Protein AF-A0A952X585-F1 (afdb_monomer_lite)

Secondary structure (DSSP, 8-state):
-----S-SSHHHHHHHSTTEEEEEPPPB-SSEEEPPEEEEE-S-HHHHHHHHHHHHHHHHTSEEEEEEE-TTT--EEEEEEEEE-HHHHHHHHTTPEEE-TTS-EEEE-

Foldseek 3Di:
DPDDDPAPDDVRVQVVVALDWDKAAFDDDLAATEDIDIDHHYPDPVSVVVVVVVVVVVVVQWDFKKWWADPVVRDIDIPRHDTGGPVNVVSVVVNHWYAYPVRTTIDHD

pLDDT: mean 90.07, std 7.2, range [60.31, 96.69]

Sequence (109 aa):
DEPTLPAHGMMQYCDKNPNSLHLSMGRLSEYEIQESHLSCRTGDARSLSTWRSTARLLRRQTGAGMIAAYPDTGHIGMARWQRYTPGAIAELRNGVRLIAISGAHMTPA

Structure (mmCIF, N/CA/C/O backbone):
data_AF-A0A952X585-F1
#
_entry.id   AF-A0A952X585-F1
#
loop_
_atom_site.group_PDB
_atom_site.id
_atom_site.type_symbol
_atom_site.label_atom_id
_atom_site.label_alt_id
_atom_site.label_comp_id
_atom_site.label_asym_id
_atom_site.label_entity_id
_atom_site.label_seq_id
_atom_site.pdbx_PDB_ins_code
_atom_site.Cartn_x
_atom_site.Cartn_y
_atom_site.Cartn_z
_atom_site.occupancy
_atom_site.B_iso_or_equiv
_atom_site.auth_seq_id
_atom_site.auth_comp_id
_atom_site.auth_asym_id
_atom_site.auth_atom_id
_atom_site.pdbx_PDB_model_num
ATOM 1 N N . ASP A 1 1 ? -19.894 -3.772 -22.885 1.00 63.25 1 ASP A N 1
ATOM 2 C CA . ASP A 1 1 ? -18.686 -4.614 -22.862 1.00 63.25 1 ASP A CA 1
ATOM 3 C C . ASP A 1 1 ? -17.699 -4.076 -21.853 1.00 63.25 1 ASP A C 1
ATOM 5 O O . ASP A 1 1 ? -17.320 -2.913 -21.932 1.00 63.25 1 ASP A O 1
ATOM 9 N N . GLU A 1 2 ? -17.360 -4.888 -20.856 1.00 60.31 2 GLU A N 1
ATOM 10 C CA . GLU A 1 2 ? -16.306 -4.556 -19.899 1.00 60.31 2 GLU A CA 1
ATOM 11 C C . GLU A 1 2 ? -14.950 -4.794 -20.587 1.00 60.31 2 GLU A C 1
ATOM 13 O O . GLU A 1 2 ? -14.770 -5.838 -21.221 1.00 60.31 2 GLU A O 1
ATOM 18 N N . PRO A 1 3 ? -14.008 -3.837 -20.553 1.00 69.31 3 PRO A N 1
ATOM 19 C CA . PRO A 1 3 ? -12.738 -3.989 -21.247 1.00 69.31 3 PRO A CA 1
ATOM 20 C C . PRO A 1 3 ? -11.940 -5.146 -20.640 1.00 69.31 3 PRO A C 1
ATOM 22 O O . PRO A 1 3 ? -11.461 -5.070 -19.509 1.00 69.31 3 PRO A O 1
ATOM 25 N N . THR A 1 4 ? -11.748 -6.217 -21.409 1.00 70.38 4 THR A N 1
ATOM 26 C CA . THR A 1 4 ? -10.821 -7.290 -21.045 1.00 70.38 4 THR A CA 1
ATOM 27 C C . THR A 1 4 ? -9.395 -6.768 -21.105 1.00 70.38 4 THR A C 1
ATOM 29 O O . THR A 1 4 ? -8.831 -6.568 -22.183 1.00 70.38 4 THR A O 1
ATOM 32 N N . LEU A 1 5 ? -8.796 -6.557 -19.934 1.00 67.06 5 LEU A N 1
ATOM 33 C CA . LEU A 1 5 ? -7.373 -6.267 -19.842 1.00 67.06 5 LEU A CA 1
ATOM 34 C C . LEU A 1 5 ? -6.577 -7.497 -20.310 1.00 67.06 5 LEU A C 1
ATOM 36 O O . LEU A 1 5 ? -6.868 -8.616 -19.889 1.00 67.06 5 LEU A O 1
ATOM 40 N N . PRO A 1 6 ? -5.529 -7.323 -21.136 1.00 74.19 6 PRO A N 1
ATOM 41 C CA . PRO A 1 6 ? -4.745 -8.437 -21.670 1.00 74.19 6 PRO A CA 1
ATOM 42 C C . PRO A 1 6 ? -3.896 -9.158 -20.608 1.00 74.19 6 PRO A C 1
ATOM 44 O O . PRO A 1 6 ? -3.157 -10.082 -20.949 1.00 74.19 6 PRO A O 1
ATOM 47 N N . ALA A 1 7 ? -3.939 -8.742 -19.341 1.00 79.94 7 ALA A N 1
ATOM 48 C CA . ALA A 1 7 ? -3.232 -9.367 -18.232 1.00 79.94 7 ALA A CA 1
ATOM 49 C C . ALA A 1 7 ? -4.222 -9.785 -17.133 1.00 79.94 7 ALA A C 1
ATOM 51 O O . ALA A 1 7 ? -5.032 -8.982 -16.685 1.00 79.94 7 ALA A O 1
ATOM 52 N N . HIS A 1 8 ? -4.097 -11.020 -16.655 1.00 79.69 8 HIS A N 1
ATOM 53 C CA . HIS A 1 8 ? -4.925 -11.645 -15.621 1.00 79.69 8 HIS A CA 1
ATOM 54 C C . HIS A 1 8 ? -4.502 -11.278 -14.185 1.00 79.69 8 HIS A C 1
ATOM 56 O O . HIS A 1 8 ? -5.030 -11.828 -13.224 1.00 79.69 8 HIS A O 1
ATOM 62 N N . GLY A 1 9 ? -3.527 -10.377 -14.013 1.00 77.00 9 GLY A N 1
ATOM 63 C CA . GLY A 1 9 ? -3.068 -9.919 -12.701 1.00 77.00 9 GLY A CA 1
ATOM 64 C C . GLY A 1 9 ? -1.776 -9.104 -12.758 1.00 77.00 9 GLY A C 1
ATOM 65 O O . GLY A 1 9 ? -1.125 -9.018 -13.801 1.00 77.00 9 GLY A O 1
ATOM 66 N N . MET A 1 10 ? -1.378 -8.532 -11.616 1.00 77.38 10 MET A N 1
ATOM 67 C CA . MET A 1 10 ? -0.242 -7.599 -11.522 1.00 77.38 10 MET A CA 1
ATOM 68 C C . MET A 1 10 ? 1.090 -8.218 -11.969 1.00 77.38 10 MET A C 1
ATOM 70 O O . MET A 1 10 ? 1.897 -7.559 -12.617 1.00 77.38 10 MET A O 1
ATOM 74 N N . MET A 1 11 ? 1.316 -9.501 -11.673 1.00 78.62 11 MET A N 1
ATOM 75 C CA . MET A 1 11 ? 2.542 -10.195 -12.085 1.00 78.62 11 MET A CA 1
ATOM 76 C C . MET A 1 11 ? 2.630 -10.333 -13.606 1.00 78.62 11 MET A C 1
ATOM 78 O O . MET A 1 11 ? 3.643 -9.964 -14.194 1.00 78.62 11 MET A O 1
ATOM 82 N N . GLN A 1 12 ? 1.546 -10.777 -14.250 1.00 83.81 12 GLN A N 1
ATOM 83 C CA . GLN A 1 12 ? 1.497 -10.889 -15.708 1.00 83.81 12 GLN A CA 1
ATOM 84 C C . GLN A 1 12 ? 1.529 -9.511 -16.382 1.00 83.81 12 GLN A C 1
ATOM 86 O O . GLN A 1 12 ? 2.110 -9.359 -17.455 1.00 83.81 12 GLN A O 1
ATOM 91 N N . TYR A 1 13 ? 0.933 -8.495 -15.753 1.00 81.81 13 TYR A N 1
ATOM 92 C CA . TYR A 1 13 ? 1.034 -7.115 -16.214 1.00 81.81 13 TYR A CA 1
ATOM 93 C C . TYR A 1 13 ? 2.491 -6.636 -16.207 1.00 81.81 13 TYR A C 1
ATOM 95 O O . TYR A 1 13 ? 2.965 -6.133 -17.223 1.00 81.81 13 TYR A O 1
ATOM 103 N N . CYS A 1 14 ? 3.220 -6.847 -15.107 1.00 80.44 14 CYS A N 1
ATOM 104 C CA . CYS A 1 14 ? 4.642 -6.522 -15.005 1.00 80.44 14 CYS A CA 1
ATOM 105 C C . CYS A 1 14 ? 5.496 -7.281 -16.036 1.00 80.44 14 CYS A C 1
ATOM 107 O O . CYS A 1 14 ? 6.446 -6.713 -16.566 1.00 80.44 14 CYS A O 1
ATOM 109 N N . ASP A 1 15 ? 5.154 -8.535 -16.350 1.00 81.81 15 ASP A N 1
ATOM 110 C CA . ASP A 1 15 ? 5.857 -9.327 -17.371 1.00 81.81 15 ASP A CA 1
ATOM 111 C C . ASP A 1 15 ? 5.655 -8.778 -18.785 1.00 81.81 15 ASP A C 1
ATOM 113 O O . ASP A 1 15 ? 6.596 -8.729 -19.574 1.00 81.81 15 ASP A O 1
ATOM 117 N N . LYS A 1 16 ? 4.433 -8.339 -19.106 1.00 84.12 16 LYS A N 1
ATOM 118 C CA . LYS A 1 16 ? 4.103 -7.749 -20.413 1.00 84.12 16 LYS A CA 1
ATOM 119 C C . LYS A 1 16 ? 4.572 -6.301 -20.555 1.00 84.12 16 LYS A C 1
ATOM 121 O O . LYS A 1 16 ? 4.691 -5.813 -21.673 1.00 84.12 16 LYS A O 1
ATOM 126 N N . ASN A 1 17 ? 4.849 -5.632 -19.438 1.00 83.12 17 ASN A N 1
ATOM 127 C CA . ASN A 1 17 ? 5.307 -4.247 -19.379 1.00 83.12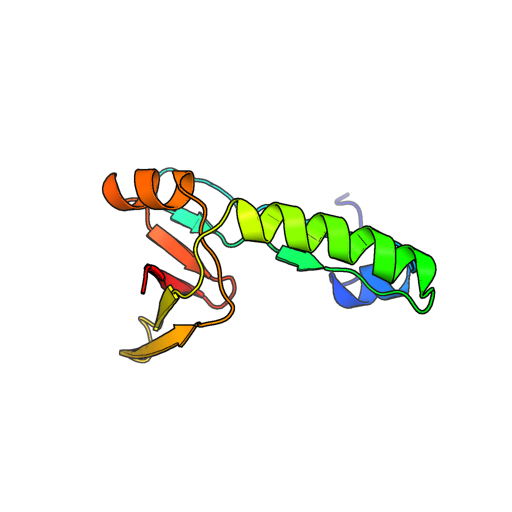 17 ASN A CA 1
ATOM 128 C C . ASN A 1 17 ? 6.626 -4.169 -18.601 1.00 83.12 17 ASN A C 1
ATOM 130 O O . ASN A 1 17 ? 6.675 -3.544 -17.528 1.00 83.12 17 ASN A O 1
ATOM 134 N N . PRO A 1 18 ? 7.698 -4.817 -19.105 1.00 80.94 18 PRO A N 1
ATOM 135 C CA . PRO A 1 18 ? 8.991 -4.735 -18.458 1.00 80.94 18 PRO A CA 1
ATOM 136 C C . PRO A 1 18 ? 9.420 -3.274 -18.411 1.00 80.94 18 PRO A C 1
ATOM 138 O O . PRO A 1 18 ? 9.100 -2.480 -19.296 1.00 80.94 18 PRO A O 1
ATOM 141 N N . ASN A 1 19 ? 10.176 -2.924 -17.378 1.00 88.00 19 ASN A N 1
ATOM 142 C CA . ASN A 1 19 ? 10.645 -1.557 -17.188 1.00 88.00 19 ASN A CA 1
ATOM 143 C C . ASN A 1 19 ? 9.551 -0.548 -16.767 1.00 88.00 19 ASN A C 1
ATOM 145 O O . ASN A 1 19 ? 9.690 0.651 -17.004 1.00 88.00 19 ASN A O 1
ATOM 149 N N . SER A 1 20 ? 8.499 -1.017 -16.088 1.00 88.88 20 SER A N 1
ATOM 150 C CA . SER A 1 20 ? 7.500 -0.169 -15.426 1.00 88.88 20 SER A CA 1
ATOM 151 C C . SER A 1 20 ? 7.610 -0.213 -13.894 1.00 88.88 20 SER A C 1
ATOM 153 O O . SER A 1 20 ? 7.938 -1.243 -13.296 1.00 88.88 20 SER A O 1
ATOM 155 N N . LEU A 1 21 ? 7.326 0.927 -13.254 1.00 91.44 21 LEU A N 1
ATOM 156 C CA . LEU A 1 21 ? 7.128 1.046 -11.809 1.00 91.44 21 LEU A CA 1
ATOM 157 C C . LEU A 1 21 ? 5.646 1.310 -11.553 1.00 91.44 21 LEU A C 1
ATOM 159 O O . LEU A 1 21 ? 5.108 2.302 -12.036 1.00 91.44 21 LEU A O 1
ATOM 163 N N . HIS A 1 22 ? 5.002 0.441 -10.783 1.00 90.06 22 HIS A N 1
ATOM 164 C CA . HIS A 1 22 ? 3.575 0.508 -10.505 1.00 90.06 22 HIS A CA 1
ATOM 165 C C . HIS A 1 22 ? 3.315 0.802 -9.029 1.00 90.06 22 HIS A C 1
ATOM 167 O O . HIS A 1 22 ? 3.806 0.084 -8.155 1.00 90.06 22 HIS A O 1
ATOM 173 N N . LEU A 1 23 ? 2.507 1.828 -8.765 1.00 90.69 23 LEU A N 1
ATOM 174 C CA . LEU A 1 23 ? 1.973 2.143 -7.445 1.00 90.69 23 LEU A CA 1
ATOM 175 C C . LEU A 1 23 ? 0.461 1.903 -7.458 1.00 90.69 23 LEU A C 1
ATOM 177 O O . LEU A 1 23 ? -0.285 2.665 -8.063 1.00 90.69 23 LEU A O 1
ATOM 181 N N . SER A 1 24 ? 0.024 0.847 -6.776 1.00 88.81 24 SER A N 1
ATOM 182 C CA . SER A 1 24 ? -1.386 0.599 -6.491 1.00 88.81 24 SER A CA 1
ATOM 183 C C . SER A 1 24 ? -1.751 1.309 -5.198 1.00 88.81 24 SER A C 1
ATOM 185 O O . SER A 1 24 ? -1.168 1.002 -4.157 1.00 88.81 24 SER A O 1
ATOM 187 N N . MET A 1 25 ? -2.710 2.226 -5.253 1.00 89.12 25 MET A N 1
ATOM 188 C CA . MET A 1 25 ? -3.238 2.884 -4.061 1.00 89.12 25 MET A CA 1
ATOM 189 C C . MET A 1 25 ? -4.399 2.066 -3.506 1.00 89.12 25 MET A C 1
ATOM 191 O O . MET A 1 25 ? -5.332 1.737 -4.237 1.00 89.12 25 MET A O 1
ATOM 195 N N . GLY A 1 26 ? -4.327 1.728 -2.223 1.00 89.38 26 GLY A N 1
ATOM 196 C CA . GLY A 1 26 ? -5.436 1.100 -1.520 1.00 89.38 26 GLY A CA 1
ATOM 197 C C . GLY A 1 26 ? -6.610 2.064 -1.369 1.00 89.38 26 GLY A C 1
ATOM 198 O O . GLY A 1 26 ? -6.441 3.288 -1.354 1.00 89.38 26 GLY A O 1
ATOM 199 N N . ARG A 1 27 ? -7.820 1.514 -1.290 1.00 91.50 27 ARG A N 1
ATOM 200 C CA . ARG A 1 27 ? -9.041 2.303 -1.145 1.00 91.50 27 ARG A CA 1
ATOM 201 C C . ARG A 1 27 ? -9.147 2.875 0.268 1.00 91.50 27 ARG A C 1
ATOM 203 O O . ARG A 1 27 ? -8.940 2.159 1.243 1.00 91.50 27 ARG A O 1
ATOM 210 N N . LEU A 1 28 ? -9.529 4.145 0.358 1.00 92.06 28 LEU A N 1
ATOM 211 C CA . LEU A 1 28 ? -10.018 4.773 1.583 1.00 92.06 28 LEU A CA 1
ATOM 212 C C . LEU A 1 28 ? -11.551 4.796 1.546 1.00 92.06 28 LEU A C 1
ATOM 214 O O . LEU A 1 28 ? -12.153 5.166 0.535 1.00 92.06 28 LEU A O 1
ATOM 218 N N . SER A 1 29 ? -12.170 4.393 2.646 1.00 92.50 29 SER A N 1
ATOM 219 C CA . SER A 1 29 ? -13.605 4.490 2.906 1.00 92.50 29 SER A CA 1
ATOM 220 C C . SER A 1 29 ? -13.840 4.997 4.329 1.00 92.50 29 SER A C 1
ATOM 222 O O . SER A 1 29 ? -12.892 5.182 5.088 1.00 92.50 29 SER A O 1
ATOM 224 N N . GLU A 1 30 ? -15.103 5.183 4.703 1.00 92.94 30 GLU A N 1
ATOM 225 C CA . GLU A 1 30 ? -15.480 5.559 6.070 1.00 92.94 30 GLU A CA 1
ATOM 226 C C . GLU A 1 30 ? -15.138 4.486 7.124 1.00 92.94 30 GLU A C 1
ATOM 228 O O . GLU A 1 30 ? -14.964 4.815 8.293 1.00 92.94 30 GLU A O 1
ATOM 233 N N . TYR A 1 31 ? -15.007 3.213 6.728 1.00 92.56 31 TYR A N 1
ATOM 234 C CA . TYR A 1 31 ? -14.771 2.099 7.659 1.00 92.56 31 TYR A CA 1
ATOM 235 C C . TYR A 1 31 ? -13.352 1.548 7.609 1.00 92.56 31 TYR A C 1
ATOM 237 O O . TYR A 1 31 ? -12.864 0.995 8.597 1.00 92.56 31 TYR A O 1
ATOM 245 N N . GLU A 1 32 ? -12.698 1.644 6.454 1.00 95.19 32 GLU A N 1
ATOM 246 C CA . GLU A 1 32 ? -11.398 1.025 6.239 1.00 95.19 32 GLU A CA 1
ATOM 247 C C . GLU A 1 32 ? -10.501 1.768 5.250 1.00 95.19 32 GLU A C 1
ATOM 249 O O . GLU A 1 32 ? -10.960 2.386 4.284 1.00 95.19 32 GLU A O 1
ATOM 254 N N . ILE A 1 33 ? -9.200 1.617 5.489 1.00 95.56 33 ILE A N 1
ATOM 255 C CA . ILE A 1 33 ? -8.104 1.908 4.574 1.00 95.56 33 ILE A CA 1
ATOM 256 C C . ILE A 1 33 ? -7.474 0.584 4.171 1.00 95.56 33 ILE A C 1
ATOM 258 O O . ILE A 1 33 ? -6.985 -0.164 5.019 1.00 95.56 33 ILE A O 1
ATOM 262 N N . GLN A 1 34 ? -7.428 0.334 2.870 1.00 94.50 34 GLN A N 1
ATOM 263 C CA . GLN A 1 34 ? -6.739 -0.817 2.304 1.00 94.50 34 GLN A CA 1
ATOM 264 C C . GLN A 1 34 ? -5.265 -0.496 2.019 1.00 94.50 34 GLN A C 1
ATOM 266 O O . GLN A 1 34 ? -4.879 0.653 1.783 1.00 94.50 34 GLN A O 1
ATOM 271 N N . GLU A 1 35 ? -4.423 -1.525 2.043 1.00 92.75 35 GLU A N 1
ATOM 272 C CA . GLU A 1 35 ? -2.988 -1.411 1.781 1.00 92.75 35 GLU A CA 1
ATOM 273 C C . GLU A 1 35 ? -2.677 -0.906 0.358 1.00 92.75 35 GLU A C 1
ATOM 275 O O . GLU A 1 35 ? -3.359 -1.218 -0.617 1.00 92.75 35 GLU A O 1
ATOM 280 N N . SER A 1 36 ? -1.604 -0.118 0.244 1.00 92.56 36 SER A N 1
ATOM 281 C CA . SER A 1 36 ? -1.033 0.315 -1.036 1.00 92.56 36 SER A CA 1
ATOM 282 C C . SER A 1 36 ? 0.239 -0.475 -1.352 1.00 92.56 36 SER A C 1
ATOM 284 O O . SER A 1 36 ? 1.027 -0.776 -0.456 1.00 92.56 36 SER A O 1
ATOM 286 N N . HIS A 1 37 ? 0.494 -0.747 -2.633 1.00 90.44 37 HIS A N 1
ATOM 287 C CA . HIS A 1 37 ? 1.623 -1.568 -3.079 1.00 90.44 37 HIS A CA 1
ATOM 288 C C . HIS A 1 37 ? 2.466 -0.855 -4.135 1.00 90.44 37 HIS A C 1
ATOM 290 O O . HIS A 1 37 ? 1.949 -0.407 -5.156 1.00 90.44 37 HIS A O 1
ATOM 296 N N . LEU A 1 38 ? 3.785 -0.826 -3.930 1.00 91.44 38 LEU A N 1
ATOM 297 C CA . LEU A 1 38 ? 4.752 -0.457 -4.962 1.00 91.44 38 LEU A CA 1
ATOM 298 C C . LEU A 1 38 ? 5.383 -1.733 -5.529 1.00 91.44 38 LEU A C 1
ATOM 300 O O . LEU A 1 38 ? 5.983 -2.510 -4.787 1.00 91.44 38 LEU A O 1
ATOM 304 N N . SER A 1 39 ? 5.276 -1.938 -6.837 1.00 89.62 39 SER A N 1
ATOM 305 C CA . SER A 1 39 ? 5.771 -3.133 -7.524 1.00 89.62 39 SER A CA 1
ATOM 306 C C . SER A 1 39 ? 6.459 -2.771 -8.834 1.00 89.62 39 SER A C 1
ATOM 308 O O . SER A 1 39 ? 6.167 -1.747 -9.446 1.00 89.62 39 SER A O 1
ATOM 310 N N . CYS A 1 40 ? 7.416 -3.592 -9.246 1.00 90.19 40 CYS A N 1
ATOM 311 C CA . CYS A 1 40 ? 8.087 -3.462 -10.531 1.00 90.19 40 CYS A CA 1
ATOM 312 C C . CYS A 1 40 ? 8.720 -4.799 -10.920 1.00 90.19 40 CYS A C 1
ATOM 314 O O . CYS A 1 40 ? 9.006 -5.631 -10.054 1.00 90.19 40 CYS A O 1
ATOM 316 N N . ARG A 1 41 ? 8.992 -4.983 -12.213 1.00 88.12 41 ARG A N 1
ATOM 317 C CA . ARG A 1 41 ? 9.820 -6.079 -12.723 1.00 88.12 41 ARG A CA 1
ATOM 318 C C . ARG A 1 41 ? 10.666 -5.563 -13.882 1.00 88.12 41 ARG A C 1
ATOM 320 O O . ARG A 1 41 ? 10.152 -5.008 -14.849 1.00 88.12 41 ARG A O 1
ATOM 327 N N . THR A 1 42 ? 11.982 -5.693 -13.762 1.00 88.31 42 THR A N 1
ATOM 328 C CA . THR A 1 42 ? 12.921 -5.276 -14.808 1.00 88.31 42 THR A CA 1
ATOM 329 C C . THR A 1 42 ? 14.218 -6.070 -14.708 1.00 88.31 42 THR A C 1
ATOM 331 O O . THR A 1 42 ? 14.655 -6.399 -13.605 1.00 88.31 42 THR A O 1
ATOM 334 N N . GLY A 1 43 ? 14.823 -6.365 -15.859 1.00 89.88 43 GLY A N 1
ATOM 335 C CA . GLY A 1 43 ? 16.216 -6.810 -15.952 1.00 89.88 43 GLY A CA 1
ATOM 336 C C . GLY A 1 43 ? 17.204 -5.646 -16.096 1.00 89.88 43 GLY A C 1
ATOM 337 O O . GLY A 1 43 ? 18.409 -5.859 -16.013 1.00 89.88 43 GLY A O 1
ATOM 338 N N . ASP A 1 44 ? 16.714 -4.415 -16.295 1.00 93.25 44 ASP A N 1
ATOM 339 C CA . ASP A 1 44 ? 17.558 -3.232 -16.444 1.00 93.25 44 ASP A CA 1
ATOM 340 C C . ASP A 1 44 ? 18.017 -2.695 -15.081 1.00 93.25 44 ASP A C 1
ATOM 342 O O . ASP A 1 44 ? 17.239 -2.165 -14.277 1.00 93.25 44 ASP A O 1
ATOM 346 N N . ALA A 1 45 ? 19.324 -2.795 -14.839 1.00 93.06 45 ALA A N 1
ATOM 347 C CA . ALA A 1 45 ? 19.953 -2.323 -13.614 1.00 93.06 45 ALA A CA 1
ATOM 348 C C . ALA A 1 45 ? 19.785 -0.807 -13.409 1.00 93.06 45 ALA A C 1
ATOM 350 O O . ALA A 1 45 ? 19.701 -0.349 -12.263 1.00 93.06 45 ALA A O 1
ATOM 351 N N . ARG A 1 46 ? 19.712 -0.021 -14.494 1.00 92.31 46 ARG A N 1
ATOM 352 C CA . ARG A 1 46 ? 19.578 1.436 -14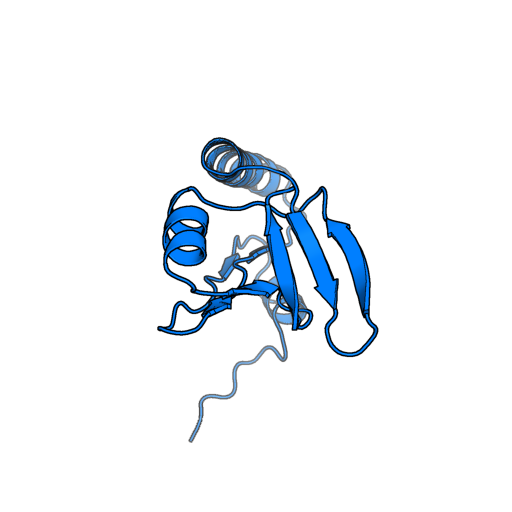.405 1.00 92.31 46 ARG A CA 1
ATOM 353 C C . ARG A 1 46 ? 18.203 1.825 -13.875 1.00 92.31 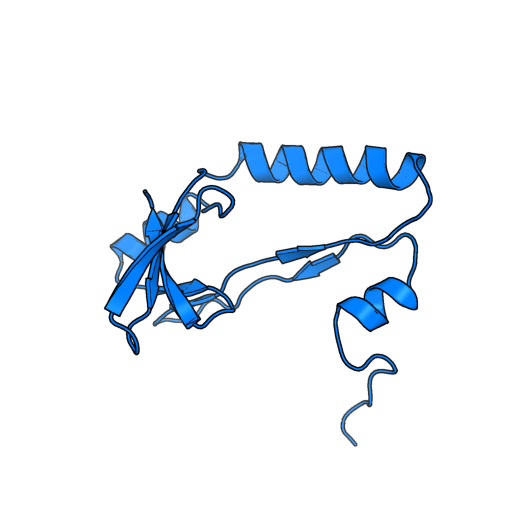46 ARG A C 1
ATOM 355 O O . ARG A 1 46 ? 18.128 2.557 -12.886 1.00 92.31 46 ARG A O 1
ATOM 362 N N . SER A 1 47 ? 17.129 1.302 -14.458 1.00 93.44 47 SER A N 1
ATOM 363 C CA . SER A 1 47 ? 15.772 1.516 -13.951 1.00 93.44 47 SER A CA 1
ATOM 364 C C . SER A 1 47 ? 15.599 1.033 -12.521 1.00 93.44 47 SER A C 1
ATOM 366 O O . SER A 1 47 ? 15.053 1.766 -11.696 1.00 93.44 47 SER A O 1
ATOM 368 N N . LEU A 1 48 ? 16.139 -0.142 -12.176 1.00 93.25 48 LEU A N 1
ATOM 369 C CA . LEU A 1 48 ? 16.077 -0.637 -10.801 1.00 93.25 48 LEU A CA 1
ATOM 370 C C . LEU A 1 48 ? 16.753 0.328 -9.812 1.00 93.25 48 LEU A C 1
ATOM 372 O O . LEU A 1 48 ? 16.233 0.561 -8.718 1.00 93.25 48 LEU A O 1
ATOM 376 N N . SER A 1 49 ? 17.894 0.917 -10.185 1.00 92.56 49 SER A N 1
ATOM 377 C CA . SER A 1 49 ? 18.573 1.936 -9.375 1.00 92.56 49 SER A CA 1
ATOM 378 C C . SER A 1 49 ? 17.706 3.185 -9.182 1.00 92.56 49 SER A C 1
ATOM 380 O O . SER A 1 49 ? 17.536 3.652 -8.052 1.00 92.56 49 SER A O 1
ATOM 382 N N . THR A 1 50 ? 17.087 3.678 -10.257 1.00 93.12 50 THR A N 1
ATOM 383 C CA . THR A 1 50 ? 16.170 4.825 -10.216 1.00 93.12 50 THR A CA 1
ATOM 384 C C . THR A 1 50 ? 14.977 4.554 -9.298 1.00 93.12 50 THR A C 1
ATOM 386 O O . THR A 1 50 ? 14.684 5.349 -8.406 1.00 93.12 50 THR A O 1
ATOM 389 N N . TRP A 1 51 ? 14.319 3.403 -9.429 1.00 94.69 51 TRP A N 1
ATOM 390 C CA . TRP A 1 51 ? 13.132 3.075 -8.633 1.00 94.69 51 TRP A CA 1
ATOM 391 C C . TRP A 1 51 ? 13.437 2.805 -7.162 1.00 94.69 51 TRP A C 1
ATOM 393 O O . TRP A 1 51 ? 12.610 3.092 -6.293 1.00 94.69 51 TRP A O 1
ATOM 403 N N . ARG A 1 52 ? 14.646 2.328 -6.839 1.00 94.25 52 ARG A N 1
ATOM 404 C CA . ARG A 1 52 ? 15.111 2.257 -5.446 1.00 94.25 52 ARG A CA 1
ATOM 405 C C . ARG A 1 52 ? 15.097 3.631 -4.780 1.00 94.25 52 ARG A C 1
ATOM 407 O O . ARG A 1 52 ? 14.823 3.704 -3.584 1.00 94.25 52 ARG A O 1
ATOM 414 N N . SER A 1 53 ? 15.356 4.710 -5.515 1.00 93.69 53 SER A N 1
ATOM 415 C CA . SER A 1 53 ? 15.258 6.073 -4.980 1.00 93.69 53 SER A CA 1
ATOM 416 C C . SER A 1 53 ? 13.812 6.456 -4.655 1.00 93.69 53 SER A C 1
ATOM 418 O O . SER A 1 53 ? 13.566 6.972 -3.566 1.00 93.69 53 SER A O 1
ATOM 420 N N . THR A 1 54 ? 12.844 6.096 -5.504 1.00 93.69 54 THR A N 1
ATOM 421 C CA . THR A 1 54 ? 11.407 6.257 -5.206 1.00 93.69 54 THR A CA 1
ATOM 422 C C . THR A 1 54 ? 11.001 5.470 -3.960 1.00 93.69 54 THR A C 1
ATOM 424 O O . THR A 1 54 ? 10.397 6.019 -3.040 1.00 93.69 54 THR A O 1
ATOM 427 N N . ALA A 1 55 ? 11.407 4.200 -3.861 1.00 94.44 55 ALA A N 1
ATOM 428 C CA . ALA A 1 55 ? 11.129 3.381 -2.682 1.00 94.44 55 ALA A CA 1
ATOM 429 C C . ALA A 1 55 ? 11.759 3.965 -1.402 1.00 94.44 55 ALA A C 1
ATOM 431 O O . ALA A 1 55 ? 11.156 3.917 -0.330 1.00 94.44 55 ALA A O 1
ATOM 432 N N . ARG A 1 56 ? 12.965 4.547 -1.491 1.00 95.38 56 ARG A N 1
ATOM 433 C CA . ARG A 1 56 ? 13.609 5.245 -0.364 1.00 95.38 56 ARG A CA 1
ATOM 434 C C . ARG A 1 56 ? 12.827 6.483 0.064 1.00 95.38 56 ARG A C 1
ATOM 436 O O . ARG A 1 56 ? 12.708 6.704 1.265 1.00 95.38 56 ARG A O 1
ATOM 443 N N . LEU A 1 57 ? 12.299 7.263 -0.880 1.00 94.44 57 LEU A N 1
ATOM 444 C CA . LEU A 1 57 ? 11.482 8.436 -0.571 1.00 94.44 57 LEU A CA 1
ATOM 445 C C . LEU A 1 57 ? 10.234 8.039 0.229 1.00 94.44 57 LEU A C 1
ATOM 447 O O . LEU A 1 57 ? 10.018 8.570 1.315 1.00 94.44 57 LEU A O 1
ATOM 451 N N . LEU A 1 58 ? 9.491 7.031 -0.238 1.00 94.06 58 LEU A N 1
ATOM 452 C CA . LEU A 1 58 ? 8.307 6.524 0.466 1.00 94.06 58 LEU A CA 1
ATOM 453 C C . L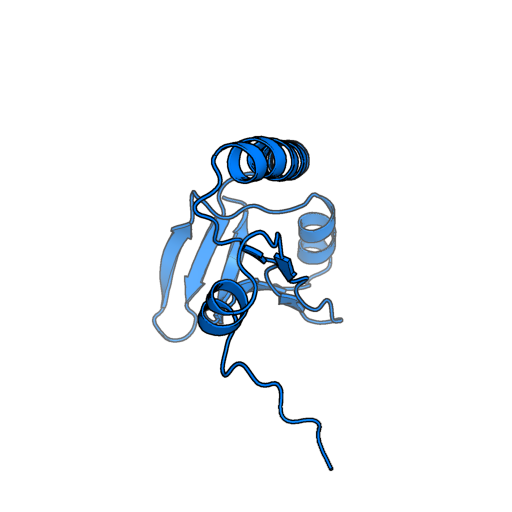EU A 1 58 ? 8.647 5.988 1.864 1.00 94.06 58 LEU A C 1
ATOM 455 O O . LEU A 1 58 ? 7.932 6.247 2.830 1.00 94.06 58 LEU A O 1
ATOM 459 N N . ARG A 1 59 ? 9.777 5.283 2.012 1.00 94.38 59 ARG A N 1
ATOM 460 C CA . ARG A 1 59 ? 10.237 4.787 3.321 1.00 94.38 59 ARG A CA 1
ATOM 461 C C . ARG A 1 59 ? 10.532 5.906 4.315 1.00 94.38 59 ARG A C 1
ATOM 463 O O . ARG A 1 59 ? 10.309 5.705 5.502 1.00 94.38 59 ARG A O 1
ATOM 470 N N . ARG A 1 60 ? 11.019 7.063 3.856 1.00 95.75 60 ARG A N 1
ATOM 471 C CA . ARG A 1 60 ? 11.273 8.230 4.720 1.00 95.75 60 ARG A CA 1
ATOM 472 C C . ARG A 1 60 ? 9.987 8.897 5.207 1.00 95.75 60 ARG A C 1
ATOM 474 O O . ARG A 1 60 ? 10.013 9.559 6.233 1.00 95.75 60 ARG A O 1
ATOM 481 N N . GLN A 1 61 ? 8.886 8.720 4.483 1.00 94.94 61 GLN A N 1
ATOM 482 C CA . GLN A 1 61 ? 7.582 9.304 4.805 1.00 94.94 61 GLN A CA 1
ATOM 483 C C . GLN A 1 61 ? 6.657 8.336 5.562 1.00 94.94 61 GLN A C 1
ATOM 485 O O . GLN A 1 61 ? 5.504 8.666 5.829 1.00 94.94 61 GLN A O 1
ATOM 490 N N . THR A 1 62 ? 7.140 7.137 5.899 1.00 95.69 62 THR A N 1
ATOM 491 C CA . THR A 1 62 ? 6.336 6.077 6.519 1.00 95.69 62 THR A CA 1
ATOM 492 C C . THR A 1 62 ? 7.035 5.457 7.726 1.00 95.69 62 THR A C 1
ATOM 494 O O . THR A 1 62 ? 8.251 5.238 7.712 1.00 95.69 62 THR A O 1
ATOM 497 N N . GLY A 1 63 ? 6.253 5.120 8.753 1.00 95.12 63 GLY A N 1
ATOM 498 C CA . GLY A 1 63 ? 6.682 4.286 9.875 1.00 95.12 63 GLY A CA 1
ATOM 499 C C . GLY A 1 63 ? 6.858 2.829 9.448 1.00 95.12 63 GLY A C 1
ATOM 500 O O . GLY A 1 63 ? 6.294 2.408 8.440 1.00 95.12 63 GLY A O 1
ATOM 501 N N . ALA A 1 64 ? 7.685 2.070 10.166 1.00 94.81 64 ALA A N 1
ATOM 502 C CA . ALA A 1 64 ? 7.989 0.675 9.855 1.00 94.81 64 ALA A CA 1
ATOM 503 C C . ALA A 1 64 ? 7.426 -0.255 10.926 1.00 94.81 64 ALA A C 1
ATOM 505 O O . ALA A 1 64 ? 7.554 0.043 12.108 1.00 94.81 64 ALA A O 1
ATOM 506 N N . GLY A 1 65 ? 6.921 -1.409 10.499 1.00 94.69 65 GLY A N 1
ATOM 507 C CA . GLY A 1 65 ? 6.393 -2.429 11.389 1.00 94.69 65 GLY A CA 1
ATOM 508 C C . GLY A 1 65 ? 4.920 -2.209 11.701 1.00 94.69 65 GLY A C 1
ATOM 509 O O . GLY A 1 65 ? 4.492 -1.118 12.063 1.00 94.69 65 GLY A O 1
ATOM 510 N N . MET A 1 66 ? 4.149 -3.276 11.557 1.00 94.38 66 MET A N 1
ATOM 511 C CA . MET A 1 66 ? 2.753 -3.336 11.966 1.00 94.38 66 MET A CA 1
ATOM 512 C C . MET A 1 66 ? 2.519 -4.652 12.711 1.00 94.38 66 MET A C 1
ATOM 514 O O . MET A 1 66 ? 3.189 -5.648 12.436 1.00 94.38 66 MET A O 1
ATOM 518 N N . ILE A 1 67 ? 1.562 -4.680 13.624 1.00 95.75 67 ILE A N 1
ATOM 519 C CA . ILE A 1 67 ? 0.972 -5.900 14.165 1.00 95.75 67 ILE A CA 1
ATOM 520 C C . ILE A 1 67 ? -0.192 -6.273 13.248 1.00 95.75 67 ILE A C 1
ATOM 522 O O . ILE A 1 67 ? -1.085 -5.461 13.015 1.00 95.75 67 ILE A O 1
ATOM 526 N N . ALA A 1 68 ? -0.149 -7.485 12.706 1.00 95.25 68 ALA A N 1
ATOM 527 C CA . ALA A 1 68 ? -1.197 -8.072 11.887 1.00 95.25 68 ALA A CA 1
ATOM 528 C C . ALA A 1 68 ? -1.995 -9.064 12.732 1.00 95.25 68 ALA A C 1
ATOM 530 O O . ALA A 1 68 ? -1.406 -9.987 13.297 1.00 95.25 68 ALA A O 1
ATOM 531 N N . ALA A 1 69 ? -3.311 -8.897 12.788 1.00 95.38 69 ALA A N 1
ATOM 532 C CA . ALA A 1 69 ? -4.237 -9.826 13.420 1.00 95.38 69 ALA A CA 1
ATOM 533 C C . ALA A 1 69 ? -5.201 -10.390 12.371 1.00 95.38 69 ALA A C 1
ATOM 535 O O . ALA A 1 69 ? -5.836 -9.633 11.639 1.00 95.38 69 ALA A O 1
ATOM 536 N N . TYR A 1 70 ? -5.313 -11.715 12.302 1.00 92.69 70 TYR A N 1
ATOM 537 C CA . TYR A 1 70 ? -6.244 -12.421 11.423 1.00 92.69 70 TYR A CA 1
ATOM 538 C C . TYR A 1 70 ? -7.506 -12.781 12.214 1.00 92.69 70 TYR A C 1
ATOM 540 O O . TYR A 1 70 ? -7.427 -13.664 13.070 1.00 92.69 70 TYR A O 1
ATOM 548 N N . PRO A 1 71 ? -8.657 -12.132 11.959 1.00 87.00 71 PRO A N 1
ATOM 549 C CA . PRO A 1 71 ? -9.865 -12.346 12.757 1.00 87.00 71 PRO A CA 1
ATOM 550 C C . PRO A 1 71 ? -10.344 -13.800 12.735 1.00 87.00 71 PRO A C 1
ATOM 552 O O . PRO A 1 71 ? -10.710 -14.342 13.773 1.00 87.00 71 PRO A O 1
ATOM 555 N N . ASP A 1 72 ? -10.262 -14.446 11.572 1.00 90.31 72 ASP A N 1
ATOM 556 C CA . ASP A 1 72 ? -10.816 -15.787 11.359 1.00 90.31 72 ASP A CA 1
ATOM 557 C C . ASP A 1 72 ? -10.027 -16.886 12.080 1.00 90.31 72 ASP A C 1
ATOM 559 O O . ASP A 1 72 ? -10.582 -17.913 12.464 1.00 90.31 72 ASP A O 1
ATOM 563 N N . THR A 1 73 ? -8.720 -16.686 12.262 1.00 90.81 73 THR A N 1
ATOM 564 C CA . THR A 1 73 ? -7.823 -17.687 12.863 1.00 90.81 73 THR A CA 1
ATOM 565 C C . THR A 1 73 ? -7.331 -17.293 14.251 1.00 90.81 73 THR A C 1
ATOM 567 O O . THR A 1 73 ? -6.723 -18.110 14.938 1.00 90.81 73 THR A O 1
ATOM 570 N N . GLY A 1 74 ? -7.539 -16.038 14.660 1.00 90.25 74 GLY A N 1
ATOM 571 C CA . GLY A 1 74 ? -6.980 -15.463 15.884 1.00 90.25 74 GLY A CA 1
ATOM 572 C C . GLY A 1 74 ? -5.457 -15.285 15.856 1.00 90.25 74 GLY A C 1
ATOM 573 O O . GLY A 1 74 ? -4.871 -14.902 16.866 1.00 90.25 74 GLY A O 1
ATOM 574 N N . HIS A 1 75 ? -4.792 -15.563 14.729 1.00 93.88 75 HIS A N 1
ATOM 575 C CA . HIS A 1 75 ? -3.341 -15.459 14.631 1.00 93.88 75 HIS A CA 1
ATOM 576 C C . HIS A 1 75 ? -2.894 -13.994 14.639 1.00 93.88 75 HIS A C 1
ATOM 578 O O . HIS A 1 75 ? -3.419 -13.168 13.888 1.00 93.88 75 HIS A O 1
ATOM 584 N N . ILE A 1 76 ? -1.884 -13.686 15.454 1.00 95.81 76 ILE A N 1
ATOM 585 C CA . ILE A 1 76 ? -1.311 -12.346 15.593 1.00 95.81 76 ILE A CA 1
ATOM 586 C C . ILE A 1 76 ? 0.196 -12.427 15.356 1.00 95.81 76 ILE A C 1
ATOM 588 O O . ILE A 1 76 ? 0.872 -13.293 15.909 1.00 95.81 76 ILE A O 1
ATOM 592 N N . GLY A 1 77 ? 0.742 -11.515 14.553 1.00 94.94 77 GLY A N 1
ATOM 593 C CA . GLY A 1 77 ? 2.172 -11.488 14.264 1.00 94.94 77 GLY A CA 1
ATOM 594 C C . GLY A 1 77 ? 2.689 -10.120 13.840 1.00 94.94 77 GLY A C 1
ATOM 595 O O . GLY A 1 77 ? 1.948 -9.269 13.357 1.00 94.94 77 GLY A O 1
ATOM 596 N N . MET A 1 78 ? 3.996 -9.907 14.004 1.00 95.50 78 MET A N 1
ATOM 597 C CA . MET A 1 78 ? 4.645 -8.655 13.616 1.00 95.50 78 MET A CA 1
ATOM 598 C C . MET A 1 78 ? 5.045 -8.664 12.135 1.00 95.50 78 MET A C 1
ATOM 600 O O . MET A 1 78 ? 5.985 -9.349 11.726 1.00 95.50 78 MET A O 1
ATOM 604 N N . ALA A 1 79 ? 4.392 -7.826 11.337 1.00 92.88 79 ALA A N 1
ATOM 605 C CA . ALA A 1 79 ? 4.719 -7.536 9.949 1.00 92.88 79 ALA A CA 1
ATOM 606 C C . ALA A 1 79 ? 5.794 -6.436 9.861 1.00 92.88 79 ALA A C 1
ATOM 608 O O . ALA A 1 79 ? 5.523 -5.285 9.519 1.00 92.88 79 ALA A O 1
ATOM 609 N N . ARG A 1 80 ? 7.054 -6.792 10.154 1.00 92.44 80 ARG A N 1
ATOM 610 C CA . ARG A 1 80 ? 8.211 -5.859 10.185 1.00 92.44 80 ARG A CA 1
ATOM 611 C C . ARG A 1 80 ? 8.421 -5.059 8.892 1.00 92.44 80 ARG A C 1
ATOM 613 O O . ARG A 1 80 ? 9.007 -3.980 8.913 1.00 92.44 80 ARG A O 1
ATOM 620 N N . TRP A 1 81 ? 7.992 -5.617 7.764 1.00 89.00 81 TRP A N 1
ATOM 621 C CA . TRP A 1 81 ? 8.214 -5.058 6.429 1.00 89.00 81 TRP A CA 1
ATOM 622 C C . TRP A 1 81 ? 7.111 -4.105 5.980 1.00 89.00 81 TRP A C 1
ATOM 624 O O . TRP A 1 81 ? 7.350 -3.289 5.088 1.00 89.00 81 TRP A O 1
ATOM 634 N N . GLN A 1 82 ? 5.927 -4.202 6.587 1.00 92.00 82 GLN A N 1
ATOM 635 C CA . GLN A 1 82 ? 4.823 -3.304 6.290 1.00 92.00 82 GLN A CA 1
ATOM 636 C C . GLN A 1 82 ? 5.049 -1.947 6.939 1.00 92.00 82 GLN A C 1
ATOM 638 O O . GLN A 1 82 ? 5.793 -1.800 7.914 1.00 92.00 82 GLN A O 1
ATOM 643 N N . ARG A 1 83 ? 4.468 -0.928 6.314 1.00 94.31 83 ARG A N 1
ATOM 644 C CA . ARG A 1 83 ? 4.718 0.470 6.640 1.00 94.31 83 ARG A CA 1
ATOM 645 C C . ARG A 1 83 ? 3.416 1.245 6.640 1.00 94.31 83 ARG A C 1
ATOM 647 O O . ARG A 1 83 ? 2.494 0.899 5.910 1.00 94.31 83 ARG A O 1
ATOM 654 N N . TYR A 1 84 ? 3.377 2.315 7.417 1.00 95.06 84 TYR A N 1
ATOM 655 C CA . TYR A 1 84 ? 2.186 3.139 7.595 1.00 95.06 84 TYR A CA 1
ATOM 656 C C . TYR A 1 84 ? 2.518 4.621 7.438 1.00 95.06 84 TYR A C 1
ATOM 658 O O . TYR A 1 84 ? 3.608 5.074 7.794 1.00 95.06 84 TYR A O 1
ATOM 666 N N . THR A 1 85 ? 1.584 5.393 6.889 1.00 95.00 85 THR A N 1
ATOM 667 C CA . THR A 1 85 ? 1.709 6.853 6.797 1.00 95.00 85 THR A CA 1
ATOM 668 C C . THR A 1 85 ? 1.176 7.510 8.074 1.00 95.00 85 THR A C 1
ATOM 670 O O . THR A 1 85 ? 0.312 6.934 8.739 1.00 95.00 85 THR A O 1
ATOM 673 N N . PRO A 1 86 ? 1.610 8.737 8.416 1.00 94.62 86 PRO A N 1
ATOM 674 C CA . PRO A 1 86 ? 0.991 9.504 9.499 1.00 94.62 86 PRO A CA 1
ATOM 675 C C . PRO A 1 86 ? -0.524 9.695 9.317 1.00 94.62 86 PRO A C 1
ATOM 677 O O . PRO A 1 86 ? -1.267 9.619 10.290 1.00 94.62 86 PRO A O 1
ATOM 680 N N . GLY A 1 87 ? -0.984 9.874 8.072 1.00 93.88 87 GLY A N 1
ATOM 681 C CA . GLY A 1 87 ? -2.410 9.976 7.748 1.00 93.88 87 GLY A CA 1
ATOM 682 C C . GLY A 1 87 ? -3.191 8.706 8.089 1.00 93.88 87 GLY A C 1
ATOM 683 O O . GLY A 1 87 ? -4.235 8.792 8.719 1.00 93.88 87 GLY A O 1
ATOM 684 N N . ALA A 1 88 ? -2.646 7.521 7.789 1.00 94.19 88 ALA A N 1
ATOM 685 C CA . ALA A 1 88 ? -3.278 6.256 8.172 1.00 94.19 88 ALA A CA 1
ATOM 686 C C . ALA A 1 88 ? -3.436 6.120 9.698 1.00 94.19 88 ALA A C 1
ATOM 688 O O . ALA A 1 88 ? -4.420 5.565 10.172 1.00 94.19 88 ALA A O 1
ATOM 689 N N . ILE A 1 89 ? -2.497 6.668 10.478 1.00 95.06 89 ILE A N 1
ATOM 690 C CA . ILE A 1 89 ? -2.601 6.683 11.946 1.00 95.06 89 ILE A CA 1
ATOM 691 C C . ILE A 1 89 ? -3.668 7.654 12.428 1.00 95.06 89 ILE A C 1
ATOM 693 O O . ILE A 1 89 ? -4.360 7.358 13.399 1.00 95.06 89 ILE A O 1
ATOM 697 N N . ALA A 1 90 ? -3.793 8.808 11.776 1.00 95.31 90 ALA A N 1
ATOM 698 C C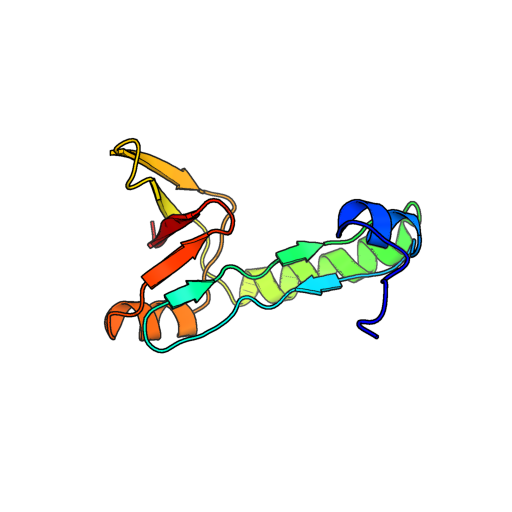A . ALA A 1 90 ? -4.845 9.762 12.095 1.00 95.31 90 ALA A CA 1
ATOM 699 C C . ALA A 1 90 ? -6.228 9.130 11.885 1.00 95.31 90 ALA A C 1
ATOM 701 O O . ALA A 1 90 ? -7.047 9.163 12.796 1.00 95.31 90 ALA A O 1
ATOM 702 N N . GLU A 1 91 ? -6.441 8.455 10.756 1.00 95.19 91 GLU A N 1
ATOM 703 C CA . GLU A 1 91 ? -7.712 7.777 10.483 1.00 95.19 91 GLU A CA 1
ATOM 704 C C . GLU A 1 91 ? -7.961 6.584 11.409 1.00 95.19 91 GLU A C 1
ATOM 706 O O . GLU A 1 91 ? -9.074 6.405 11.901 1.00 95.19 91 GLU A O 1
ATOM 711 N N . LEU A 1 92 ? -6.919 5.820 11.752 1.00 94.75 92 LEU A N 1
ATOM 712 C CA . LEU A 1 92 ? -7.035 4.760 12.755 1.00 94.75 92 LEU A CA 1
ATOM 713 C C . LEU A 1 92 ? -7.520 5.299 14.107 1.00 94.75 92 LEU A C 1
ATOM 715 O O . LEU A 1 92 ? -8.367 4.686 14.753 1.00 94.75 92 LEU A O 1
ATOM 719 N N . ARG A 1 93 ? -7.029 6.470 14.526 1.00 94.69 93 ARG A N 1
ATOM 720 C CA . ARG A 1 93 ? -7.493 7.146 15.750 1.00 94.69 93 ARG A CA 1
ATOM 721 C C . ARG A 1 93 ? -8.936 7.643 15.643 1.00 94.69 93 ARG A C 1
ATOM 723 O O . ARG A 1 93 ? -9.596 7.747 16.671 1.00 94.69 93 ARG A O 1
ATOM 730 N N . ASN A 1 94 ? -9.422 7.893 14.429 1.00 95.50 94 ASN A N 1
ATOM 731 C CA . ASN A 1 94 ? -10.822 8.216 14.147 1.00 95.50 94 ASN A CA 1
ATOM 732 C C . ASN A 1 94 ? -11.720 6.966 14.058 1.00 95.50 94 ASN A C 1
ATOM 734 O O . ASN A 1 94 ? -12.918 7.094 13.824 1.00 95.50 94 ASN A O 1
ATOM 738 N N . GLY A 1 95 ? -11.167 5.763 14.253 1.00 95.12 95 GLY A N 1
ATOM 739 C CA . GLY A 1 95 ? -11.908 4.499 14.236 1.00 95.12 95 GLY A CA 1
ATOM 740 C C . GLY A 1 95 ? -11.899 3.761 12.895 1.00 95.12 95 GLY A C 1
ATOM 741 O O . GLY A 1 95 ? -12.516 2.701 12.789 1.00 95.12 95 GLY A O 1
ATOM 742 N N . VAL A 1 96 ? -11.184 4.265 11.885 1.00 96.69 96 VAL A N 1
ATOM 743 C CA . VAL A 1 96 ? -11.052 3.607 10.578 1.00 96.69 96 VAL A CA 1
ATOM 744 C C . VAL A 1 96 ? -10.083 2.429 10.683 1.00 96.69 96 VAL A C 1
ATOM 746 O O . VAL A 1 96 ? -8.970 2.560 11.187 1.00 96.69 96 VAL A O 1
ATOM 749 N N . ARG A 1 97 ? -10.460 1.252 10.184 1.00 95.44 97 ARG A N 1
ATOM 750 C CA . ARG A 1 97 ? -9.581 0.073 10.227 1.00 95.44 97 ARG A CA 1
ATOM 751 C C . ARG A 1 97 ? -8.506 0.139 9.149 1.00 95.44 97 ARG A C 1
ATOM 753 O O . ARG A 1 97 ? -8.779 0.520 8.018 1.00 95.44 97 ARG A O 1
ATOM 760 N N . LEU A 1 98 ? -7.296 -0.314 9.463 1.00 95.44 98 LEU A N 1
ATOM 761 C CA . LEU A 1 98 ? -6.272 -0.572 8.450 1.00 95.44 98 LEU A CA 1
ATOM 762 C C . LEU A 1 98 ? -6.328 -2.052 8.067 1.00 95.44 98 LEU A C 1
ATOM 764 O O . LEU A 1 98 ? -6.200 -2.913 8.938 1.00 95.44 98 LEU A O 1
ATOM 768 N N . ILE A 1 99 ? -6.520 -2.341 6.783 1.00 94.56 99 ILE A N 1
ATOM 769 C CA . ILE A 1 99 ? -6.733 -3.693 6.262 1.00 94.56 99 ILE A CA 1
ATOM 770 C C . ILE A 1 99 ? -5.628 -4.033 5.260 1.00 94.56 99 ILE A C 1
ATOM 772 O O . ILE A 1 99 ? -5.430 -3.339 4.259 1.00 94.56 99 ILE A O 1
ATOM 776 N N . ALA A 1 100 ? -4.889 -5.108 5.532 1.00 90.75 100 ALA A N 1
ATOM 777 C CA . ALA A 1 100 ? -3.935 -5.664 4.579 1.00 90.75 100 ALA A CA 1
ATOM 778 C C . ALA A 1 100 ? -4.667 -6.363 3.430 1.00 90.75 100 ALA A C 1
ATOM 780 O O . ALA A 1 100 ? -5.777 -6.864 3.603 1.00 90.75 100 ALA A O 1
ATOM 781 N N . ILE A 1 101 ? -4.007 -6.506 2.278 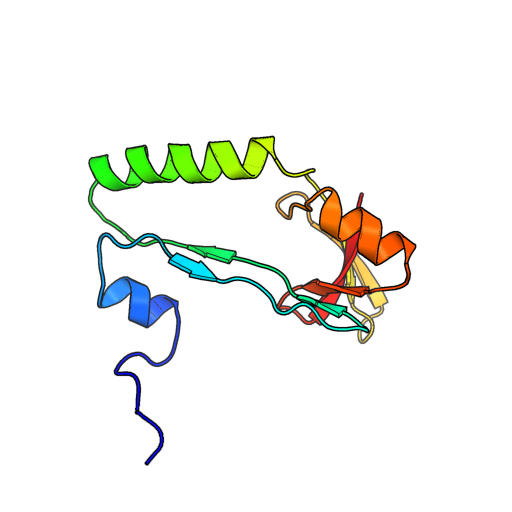1.00 84.19 101 ILE A N 1
ATOM 782 C CA . ILE A 1 101 ? -4.588 -7.244 1.142 1.00 84.19 101 ILE A CA 1
ATOM 783 C C . ILE A 1 101 ? -4.911 -8.712 1.482 1.00 84.19 101 ILE A C 1
ATOM 785 O O . ILE A 1 101 ? -5.771 -9.321 0.855 1.00 84.19 101 ILE A O 1
ATOM 789 N N . SER A 1 102 ? -4.251 -9.277 2.500 1.00 85.12 102 SER A N 1
ATOM 790 C CA . SER A 1 102 ? -4.524 -10.618 3.032 1.00 85.12 102 SER A CA 1
ATOM 791 C C . SER A 1 102 ? -5.755 -10.696 3.946 1.00 85.12 102 SER A C 1
ATOM 793 O O . SER A 1 102 ? -6.031 -11.764 4.485 1.00 85.12 102 SER A O 1
ATOM 795 N N . GLY A 1 103 ? -6.458 -9.582 4.168 1.00 87.38 103 GLY A N 1
ATOM 796 C CA . GLY A 1 103 ? -7.592 -9.481 5.090 1.00 87.38 103 GLY A CA 1
ATOM 797 C C . GLY A 1 103 ? -7.200 -9.269 6.556 1.00 87.38 103 GLY A C 1
ATOM 798 O O . GLY A 1 103 ? -8.071 -9.188 7.417 1.00 87.38 103 GLY A O 1
ATOM 799 N N . ALA A 1 104 ? -5.905 -9.161 6.870 1.00 92.06 104 ALA A N 1
ATOM 800 C CA . ALA A 1 104 ? -5.463 -8.911 8.239 1.00 92.06 104 ALA A CA 1
ATOM 801 C C . ALA A 1 104 ? -5.811 -7.488 8.700 1.00 92.06 104 ALA A C 1
ATOM 803 O O . ALA A 1 104 ? -5.633 -6.519 7.958 1.00 92.06 104 ALA A O 1
ATOM 804 N N . HIS A 1 105 ? -6.235 -7.365 9.957 1.00 94.69 105 HIS A N 1
ATOM 805 C CA . HIS A 1 105 ? -6.346 -6.084 10.642 1.00 94.69 105 HIS A CA 1
ATOM 806 C C . HIS A 1 105 ? -4.964 -5.640 11.099 1.00 94.69 105 HIS A C 1
ATOM 808 O O . HIS A 1 105 ? -4.228 -6.409 11.721 1.00 94.69 105 HIS A O 1
ATOM 814 N N . MET A 1 106 ? -4.624 -4.395 10.799 1.00 94.69 106 MET A N 1
ATOM 815 C CA . MET A 1 106 ? -3.284 -3.874 10.995 1.00 94.69 106 MET A CA 1
ATOM 816 C C . MET A 1 106 ? -3.293 -2.743 12.023 1.00 94.69 106 MET A C 1
ATOM 818 O O . MET A 1 106 ? -4.067 -1.794 11.917 1.00 94.69 106 MET A O 1
ATOM 822 N N . THR A 1 107 ? -2.377 -2.789 12.984 1.00 94.88 107 THR A N 1
ATOM 823 C CA . THR A 1 107 ? -2.064 -1.646 13.856 1.00 94.88 107 THR A CA 1
ATOM 824 C C . THR A 1 107 ? -0.564 -1.385 13.853 1.00 94.88 107 THR A C 1
ATOM 826 O O . THR A 1 107 ? 0.204 -2.311 13.605 1.00 94.88 107 THR A O 1
ATOM 829 N N . PRO A 1 108 ? -0.101 -0.154 14.108 1.00 92.88 108 PRO A N 1
ATOM 830 C CA . PRO A 1 108 ? 1.325 0.097 14.310 1.00 92.88 108 PRO A CA 1
ATOM 831 C C . PRO A 1 108 ? 1.883 -0.788 15.421 1.00 92.88 108 PRO A C 1
ATOM 833 O O . PRO A 1 108 ? 1.176 -1.056 16.397 1.00 92.88 108 PRO A O 1
ATOM 836 N N . ALA A 1 109 ? 3.112 -1.266 15.225 1.00 87.44 109 ALA A N 1
ATOM 837 C CA . ALA A 1 109 ? 3.854 -2.006 16.244 1.00 87.44 109 ALA A CA 1
ATOM 838 C C . ALA A 1 109 ? 4.382 -1.090 17.356 1.00 87.44 109 ALA A C 1
ATOM 840 O O . ALA A 1 109 ? 4.599 0.114 17.081 1.00 87.44 109 ALA A O 1
#

Radius of gyration: 16.16 Å; chains: 1; bounding box: 39×28×39 Å